Protein AF-A0A8S3VJL4-F1 (afdb_monomer_lite)

Radius of gyration: 35.21 Å; chains: 1; bounding box: 116×49×70 Å

Structure (mmCIF, N/CA/C/O backbone):
data_AF-A0A8S3VJL4-F1
#
_entry.id   AF-A0A8S3VJL4-F1
#
loop_
_atom_site.group_PDB
_atom_site.id
_atom_site.type_symbol
_atom_site.label_atom_id
_atom_site.label_alt_id
_atom_site.label_comp_id
_atom_site.label_asym_id
_atom_site.label_entity_id
_atom_site.label_seq_id
_atom_site.pdbx_PDB_ins_code
_atom_site.Cartn_x
_atom_site.Cartn_y
_atom_site.Cartn_z
_atom_site.occupancy
_atom_site.B_iso_or_equiv
_atom_site.auth_seq_id
_atom_site.auth_comp_id
_atom_site.auth_asym_id
_atom_site.auth_atom_id
_atom_site.pdbx_PDB_model_num
ATOM 1 N N . MET A 1 1 ? 31.188 -21.771 -29.654 1.00 69.88 1 MET A N 1
ATOM 2 C CA . MET A 1 1 ? 31.118 -21.238 -31.039 1.00 69.88 1 MET A CA 1
ATOM 3 C C . MET A 1 1 ? 29.881 -20.390 -31.346 1.00 69.88 1 MET A C 1
ATOM 5 O O . MET A 1 1 ? 29.953 -19.611 -32.282 1.00 69.88 1 MET A O 1
ATOM 9 N N . PHE A 1 2 ? 28.770 -20.498 -30.609 1.00 77.38 2 PHE A N 1
ATOM 10 C CA . PHE A 1 2 ? 27.543 -19.738 -30.901 1.00 77.38 2 PHE A CA 1
ATOM 11 C C . PHE A 1 2 ? 27.730 -18.208 -30.833 1.00 77.38 2 PHE A C 1
ATOM 13 O O . PHE A 1 2 ? 27.451 -17.521 -31.808 1.00 77.38 2 PHE A O 1
ATOM 20 N N . SER A 1 3 ? 28.314 -17.697 -29.740 1.00 79.81 3 SER A N 1
ATOM 21 C CA . SER A 1 3 ? 28.509 -16.250 -29.522 1.00 79.81 3 SER A CA 1
ATOM 22 C C . SER A 1 3 ? 29.291 -15.557 -30.654 1.00 79.81 3 SER A C 1
ATOM 24 O O . SER A 1 3 ? 28.870 -14.516 -31.147 1.00 79.81 3 SER A O 1
ATOM 26 N N . ALA A 1 4 ? 30.357 -16.193 -31.158 1.00 84.69 4 ALA A N 1
ATOM 27 C CA . ALA A 1 4 ? 31.165 -15.650 -32.254 1.00 84.69 4 ALA A CA 1
ATOM 28 C C . ALA A 1 4 ? 30.421 -15.610 -33.603 1.00 84.69 4 ALA A C 1
ATOM 30 O O . ALA A 1 4 ? 30.595 -14.676 -34.378 1.00 84.69 4 ALA A O 1
ATOM 31 N N . LYS A 1 5 ? 29.566 -16.601 -33.895 1.00 91.38 5 LYS A N 1
ATOM 32 C CA . LYS A 1 5 ? 28.745 -16.586 -35.119 1.00 91.38 5 LYS A CA 1
ATOM 33 C C . LYS A 1 5 ? 27.670 -15.500 -35.056 1.00 91.38 5 LYS A C 1
ATOM 35 O O . LYS A 1 5 ? 27.439 -14.815 -36.046 1.00 91.38 5 LYS A O 1
ATOM 40 N N . CYS A 1 6 ? 27.054 -15.310 -33.890 1.00 83.56 6 CYS A N 1
ATOM 41 C CA . CYS A 1 6 ? 26.071 -14.250 -33.687 1.00 83.56 6 CYS A CA 1
ATOM 42 C C . CYS A 1 6 ? 26.699 -12.856 -33.79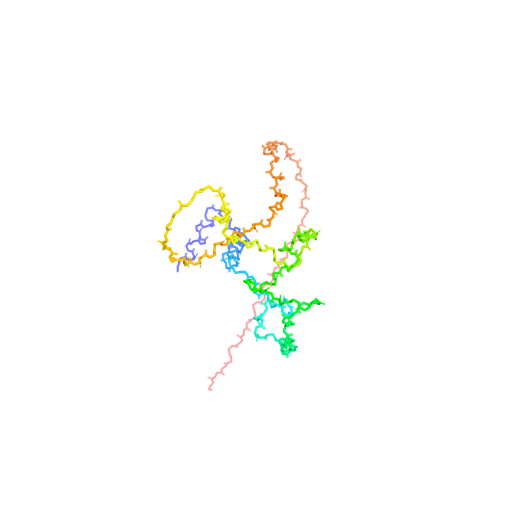5 1.00 83.56 6 CYS A C 1
ATOM 44 O O . CYS A 1 6 ? 26.115 -11.995 -34.445 1.00 83.56 6 CYS A O 1
ATOM 46 N N . SER A 1 7 ? 27.893 -12.631 -33.229 1.00 83.81 7 SER A N 1
ATOM 47 C CA . SER A 1 7 ? 28.564 -11.328 -33.333 1.00 83.81 7 SER A CA 1
ATOM 48 C C . SER A 1 7 ? 28.906 -10.960 -34.776 1.00 83.81 7 SER A C 1
ATOM 50 O O . SER A 1 7 ? 28.755 -9.802 -35.148 1.00 83.81 7 SER A O 1
ATOM 52 N N . ILE A 1 8 ? 29.314 -11.939 -35.594 1.00 92.81 8 ILE A N 1
ATOM 53 C CA . ILE A 1 8 ? 29.589 -11.729 -37.023 1.00 92.81 8 ILE A CA 1
ATOM 54 C C . ILE A 1 8 ? 28.305 -11.342 -37.766 1.00 92.81 8 ILE A C 1
ATOM 56 O O . ILE A 1 8 ? 28.294 -10.333 -38.459 1.00 92.81 8 ILE A O 1
ATOM 60 N N . MET A 1 9 ? 27.196 -12.060 -37.556 1.00 91.50 9 MET A N 1
ATOM 61 C CA . MET A 1 9 ? 25.928 -11.731 -38.226 1.00 91.50 9 MET A CA 1
ATOM 62 C C . MET A 1 9 ? 25.378 -10.354 -37.836 1.00 91.50 9 MET A C 1
ATOM 64 O O . MET A 1 9 ? 24.853 -9.630 -38.677 1.00 91.50 9 MET A O 1
ATOM 68 N N . LEU A 1 10 ? 25.526 -9.951 -36.573 1.00 91.88 10 LEU A N 1
ATOM 69 C CA . LEU A 1 10 ? 25.120 -8.614 -36.130 1.00 91.88 10 LEU A CA 1
ATOM 70 C C . LEU A 1 10 ? 25.934 -7.511 -36.823 1.00 91.88 10 LEU A C 1
ATOM 72 O O . LEU A 1 10 ? 25.376 -6.470 -37.172 1.00 91.88 10 LEU A O 1
ATOM 76 N N . GLN A 1 11 ? 27.229 -7.756 -37.049 1.00 91.31 11 GLN A N 1
ATOM 77 C CA . GLN A 1 11 ? 28.115 -6.843 -37.772 1.00 91.31 11 GLN A CA 1
ATOM 78 C C . GLN A 1 11 ? 27.778 -6.787 -39.267 1.00 91.31 11 GLN A C 1
ATOM 80 O O . GLN A 1 11 ? 27.625 -5.694 -39.804 1.00 91.31 11 GLN A O 1
ATOM 85 N N . GLU A 1 12 ? 27.606 -7.937 -39.926 1.00 95.81 12 GLU A N 1
ATOM 86 C CA . GLU A 1 12 ? 27.295 -8.021 -41.364 1.00 95.81 12 GLU A CA 1
ATOM 87 C C . GLU A 1 12 ? 25.977 -7.322 -41.723 1.00 95.81 12 GLU A C 1
ATOM 89 O O . GLU A 1 12 ? 25.862 -6.702 -42.780 1.00 95.81 12 GLU A O 1
ATOM 94 N N . HIS A 1 13 ? 24.997 -7.369 -40.821 1.00 93.56 13 HIS A N 1
ATOM 95 C CA . HIS A 1 13 ? 23.684 -6.765 -41.028 1.00 93.56 13 HIS A CA 1
ATOM 96 C C . HIS A 1 13 ? 23.533 -5.359 -40.420 1.00 93.56 13 HIS A C 1
ATOM 98 O O . HIS A 1 13 ? 22.431 -4.813 -40.444 1.00 93.56 13 HIS A O 1
ATOM 104 N N . ASN A 1 14 ? 24.607 -4.753 -39.889 1.00 92.50 14 ASN A N 1
ATOM 105 C CA . ASN A 1 14 ? 24.578 -3.439 -39.222 1.00 92.50 14 ASN A CA 1
ATOM 106 C C . ASN A 1 14 ? 23.498 -3.322 -38.126 1.00 92.50 14 ASN A C 1
ATOM 108 O O . ASN A 1 14 ? 22.915 -2.255 -37.905 1.00 92.50 14 ASN A O 1
ATOM 112 N N . ILE A 1 15 ? 23.228 -4.419 -37.416 1.00 92.56 15 ILE A N 1
ATOM 113 C CA . ILE A 1 15 ? 22.226 -4.441 -36.352 1.00 92.56 15 ILE A CA 1
ATOM 114 C C . ILE A 1 15 ? 22.857 -3.843 -35.097 1.00 92.56 15 ILE A C 1
ATOM 116 O O . ILE A 1 15 ? 23.697 -4.457 -34.437 1.00 92.56 15 ILE A O 1
ATOM 120 N N . LYS A 1 16 ? 22.437 -2.626 -34.750 1.00 89.31 16 LYS A N 1
ATOM 121 C CA . LYS A 1 16 ? 22.825 -1.976 -33.497 1.00 89.31 16 LYS A CA 1
ATOM 122 C C . LYS A 1 16 ? 22.019 -2.585 -32.354 1.00 89.31 16 LYS A C 1
ATOM 124 O O . LYS A 1 16 ? 20.804 -2.418 -32.294 1.00 89.31 16 LYS A O 1
ATOM 129 N N . ILE A 1 17 ? 22.699 -3.285 -31.450 1.00 87.81 17 ILE A N 1
ATOM 130 C CA . ILE A 1 17 ? 22.092 -3.745 -30.200 1.00 87.81 17 ILE A CA 1
ATOM 131 C C . ILE A 1 17 ? 22.120 -2.592 -29.206 1.00 87.81 17 ILE A C 1
ATOM 133 O O . ILE A 1 17 ? 23.189 -2.115 -28.825 1.00 87.81 17 ILE A O 1
ATOM 137 N N . ASP A 1 18 ? 20.938 -2.177 -28.770 1.00 88.56 18 ASP A N 1
ATOM 138 C CA . ASP A 1 18 ? 20.797 -1.288 -27.628 1.00 88.56 18 ASP A CA 1
ATOM 139 C C . ASP A 1 18 ? 20.815 -2.110 -26.334 1.00 88.56 18 ASP A C 1
ATOM 141 O O . ASP A 1 18 ? 19.796 -2.631 -25.872 1.00 88.56 18 ASP A O 1
ATOM 145 N N . TRP A 1 19 ? 22.006 -2.240 -25.754 1.00 85.81 19 TRP A N 1
ATOM 146 C CA . TRP A 1 19 ? 22.206 -2.952 -24.493 1.00 85.81 19 TRP A CA 1
ATOM 147 C C . TRP A 1 19 ? 21.422 -2.334 -23.333 1.00 85.81 19 TRP A C 1
ATOM 149 O O . TRP A 1 19 ? 21.028 -3.057 -22.423 1.00 85.81 19 TRP A O 1
ATOM 159 N N . SER A 1 20 ? 21.128 -1.029 -23.382 1.00 85.81 20 SER A N 1
ATOM 160 C CA . SER A 1 20 ? 20.386 -0.354 -22.313 1.00 85.81 20 SER A CA 1
ATOM 161 C C . SER A 1 20 ? 18.940 -0.846 -22.224 1.00 85.81 20 SER A C 1
ATOM 163 O O . SER A 1 20 ? 18.408 -1.034 -21.128 1.00 85.81 20 SER A O 1
ATOM 165 N N . ARG A 1 21 ? 18.326 -1.140 -23.377 1.00 85.19 21 ARG A N 1
ATOM 166 C CA . ARG A 1 21 ? 16.984 -1.718 -23.450 1.00 85.19 21 ARG A CA 1
ATOM 167 C C . ARG A 1 21 ? 16.960 -3.155 -22.934 1.00 85.19 21 ARG A C 1
ATOM 169 O O . ARG A 1 21 ? 16.077 -3.495 -22.152 1.00 85.19 21 ARG A O 1
ATOM 176 N N . GLY A 1 22 ? 17.947 -3.967 -23.317 1.00 85.88 22 GLY A N 1
ATOM 177 C CA . GLY A 1 22 ? 18.082 -5.341 -22.823 1.00 85.88 22 GLY A CA 1
ATOM 178 C C . GLY A 1 22 ? 18.267 -5.405 -21.303 1.00 85.88 22 GLY A C 1
ATOM 179 O O . GLY A 1 22 ? 17.596 -6.188 -20.632 1.00 85.88 22 GLY A O 1
ATOM 180 N N . ASP A 1 23 ? 19.103 -4.528 -20.743 1.00 85.62 23 ASP A N 1
ATOM 181 C CA . ASP A 1 23 ? 19.310 -4.426 -19.295 1.00 85.62 23 ASP A CA 1
ATOM 182 C C . ASP A 1 23 ? 18.046 -3.967 -18.556 1.00 85.62 23 ASP A C 1
ATOM 184 O O . ASP A 1 23 ? 17.743 -4.472 -17.470 1.00 85.62 23 ASP A O 1
ATOM 188 N N . LEU A 1 24 ? 17.277 -3.035 -19.132 1.00 83.69 24 LEU A N 1
ATOM 189 C CA . LEU A 1 24 ? 16.008 -2.592 -18.555 1.00 83.69 24 LEU A CA 1
ATOM 190 C C . LEU A 1 24 ? 14.970 -3.719 -18.547 1.00 83.69 24 LEU A C 1
ATOM 192 O O . LEU A 1 24 ? 14.337 -3.935 -17.515 1.00 83.69 24 LEU A O 1
ATOM 196 N N . GLU A 1 25 ? 14.814 -4.443 -19.655 1.00 81.31 25 GLU A N 1
ATOM 197 C CA . GLU A 1 25 ? 13.893 -5.580 -19.763 1.00 81.31 25 GLU A CA 1
ATOM 198 C C . GLU A 1 25 ? 14.297 -6.712 -18.807 1.00 81.31 25 GLU A C 1
ATOM 200 O O . GLU A 1 25 ? 13.445 -7.268 -18.116 1.00 81.31 25 GLU A O 1
ATOM 205 N N . LEU A 1 26 ? 15.596 -7.003 -18.671 1.00 83.44 26 LEU A N 1
ATOM 206 C CA . LEU A 1 26 ? 16.101 -7.987 -17.712 1.00 83.44 26 LEU A CA 1
ATOM 207 C C . LEU A 1 26 ? 15.852 -7.546 -16.266 1.00 83.44 26 LEU A C 1
ATOM 209 O O . LEU A 1 26 ? 15.374 -8.332 -15.449 1.00 83.44 26 LEU A O 1
ATOM 213 N N . ARG A 1 27 ? 16.129 -6.279 -15.940 1.00 80.50 27 ARG A N 1
ATOM 214 C CA . ARG A 1 27 ? 15.838 -5.710 -14.620 1.00 80.50 27 ARG A CA 1
ATOM 215 C C . ARG A 1 27 ? 14.347 -5.767 -14.322 1.00 80.50 27 ARG A C 1
ATOM 217 O O . ARG A 1 27 ? 13.971 -6.143 -13.218 1.00 80.50 27 ARG A O 1
ATOM 224 N N . GLN A 1 28 ? 13.502 -5.409 -15.282 1.00 79.88 28 GLN A N 1
ATOM 225 C CA . GLN A 1 28 ? 12.058 -5.532 -15.148 1.00 79.88 28 GLN A CA 1
ATOM 226 C C . GLN A 1 28 ? 11.661 -6.991 -14.971 1.00 79.88 28 GLN A C 1
ATOM 228 O O . GLN A 1 28 ? 10.880 -7.260 -14.087 1.00 79.88 28 GLN A O 1
ATOM 233 N N . MET A 1 29 ? 12.223 -7.954 -15.691 1.00 77.94 29 MET A N 1
ATOM 234 C CA . MET A 1 29 ? 11.880 -9.368 -15.516 1.00 77.94 29 MET A CA 1
ATOM 235 C C . MET A 1 29 ? 12.300 -9.918 -14.143 1.00 77.94 29 MET A C 1
ATOM 237 O O . MET A 1 29 ? 11.552 -10.661 -13.516 1.00 77.94 29 MET A O 1
ATOM 241 N N . VAL A 1 30 ? 13.478 -9.528 -13.649 1.00 80.00 30 VAL A N 1
ATOM 242 C CA . VAL A 1 30 ? 13.987 -9.938 -12.329 1.00 80.00 30 VAL A CA 1
ATOM 243 C C . VAL A 1 30 ? 13.236 -9.230 -11.193 1.00 80.00 30 VAL A C 1
ATOM 245 O O . VAL A 1 30 ? 13.033 -9.803 -10.120 1.00 80.00 30 VAL A O 1
ATOM 248 N N . CYS A 1 31 ? 12.816 -7.979 -11.401 1.00 78.06 31 CYS A N 1
ATOM 249 C CA . CYS A 1 31 ? 12.180 -7.156 -10.372 1.00 78.06 31 CYS A CA 1
ATOM 250 C C . CYS A 1 31 ? 10.646 -7.063 -10.481 1.00 78.06 31 CYS A C 1
ATOM 252 O O . CYS A 1 31 ? 10.008 -6.682 -9.502 1.00 78.06 31 CYS A O 1
ATOM 254 N N . ALA A 1 32 ? 10.024 -7.405 -11.608 1.00 69.62 32 ALA A N 1
ATOM 255 C CA . ALA A 1 32 ? 8.574 -7.388 -11.787 1.00 69.62 32 ALA A CA 1
ATOM 256 C C . ALA A 1 32 ? 7.976 -8.550 -10.999 1.00 69.62 32 ALA A C 1
ATOM 258 O O . ALA A 1 32 ? 8.285 -9.714 -11.228 1.00 69.62 32 ALA A O 1
ATOM 259 N N . GLY A 1 33 ? 7.151 -8.215 -10.013 1.00 63.12 33 GLY A N 1
ATOM 260 C CA . GLY A 1 33 ? 6.594 -9.172 -9.055 1.00 63.12 33 GLY A CA 1
ATOM 261 C C . GLY A 1 33 ? 7.414 -9.309 -7.772 1.00 63.12 33 GLY A C 1
ATOM 262 O O . GLY A 1 33 ? 6.873 -9.725 -6.750 1.00 63.12 33 GLY A O 1
ATOM 263 N N . SER A 1 34 ? 8.672 -8.862 -7.764 1.00 65.00 34 SER A N 1
ATOM 264 C CA . SER A 1 34 ? 9.406 -8.666 -6.518 1.00 65.00 34 SER A CA 1
ATOM 265 C C . SER A 1 34 ? 8.956 -7.341 -5.909 1.00 65.00 34 SER A C 1
ATOM 267 O O . SER A 1 34 ? 9.556 -6.297 -6.162 1.00 65.00 34 SER A O 1
ATOM 269 N N . THR A 1 35 ? 7.901 -7.355 -5.088 1.00 64.56 35 THR A N 1
ATOM 270 C CA . THR A 1 35 ? 7.696 -6.249 -4.146 1.00 64.56 35 THR A CA 1
ATOM 271 C C . THR A 1 35 ? 8.991 -6.129 -3.365 1.00 64.56 35 THR A C 1
ATOM 273 O O . THR A 1 35 ? 9.406 -7.091 -2.710 1.00 64.56 35 THR A O 1
ATOM 276 N N . VAL A 1 36 ? 9.682 -4.998 -3.500 1.00 66.12 36 VAL A N 1
ATOM 277 C CA . VAL A 1 36 ? 10.917 -4.765 -2.763 1.00 66.12 36 VAL A CA 1
ATOM 278 C C . VAL A 1 36 ? 10.545 -4.910 -1.294 1.00 66.12 36 VAL A C 1
ATOM 280 O O . VAL A 1 36 ? 9.825 -4.072 -0.755 1.00 66.12 36 VAL A O 1
ATOM 283 N N . ASN A 1 37 ? 10.948 -6.023 -0.678 1.00 70.25 37 ASN A N 1
ATOM 284 C CA . ASN A 1 37 ? 10.632 -6.318 0.712 1.00 70.25 37 ASN A CA 1
ATOM 285 C C . ASN A 1 37 ? 11.461 -5.370 1.571 1.00 70.25 37 ASN A C 1
ATOM 287 O O . ASN A 1 37 ? 12.549 -5.704 2.037 1.00 70.25 37 ASN A O 1
ATOM 291 N N . MET A 1 38 ? 10.962 -4.148 1.711 1.00 86.75 38 MET A N 1
ATOM 292 C CA . MET A 1 38 ? 11.534 -3.141 2.576 1.00 86.75 38 MET A CA 1
ATOM 293 C C . MET A 1 38 ? 11.303 -3.580 4.014 1.00 86.75 38 MET A C 1
ATOM 295 O O . MET A 1 38 ? 10.215 -4.005 4.400 1.00 86.75 38 MET A O 1
ATOM 299 N N . CYS A 1 39 ? 12.346 -3.488 4.826 1.00 88.19 39 CYS A N 1
ATOM 300 C CA . CYS A 1 39 ? 12.231 -3.739 6.246 1.00 88.19 39 CYS A CA 1
ATOM 301 C C . CYS A 1 39 ? 11.243 -2.743 6.872 1.00 88.19 39 CYS A C 1
ATOM 303 O O . CYS A 1 39 ? 11.481 -1.538 6.847 1.00 88.19 39 CYS A O 1
ATOM 305 N N . ASN A 1 40 ? 10.187 -3.239 7.520 1.00 86.44 40 ASN A N 1
ATOM 306 C CA . ASN A 1 40 ? 9.141 -2.403 8.130 1.00 86.44 40 ASN A CA 1
ATOM 307 C C . ASN A 1 40 ? 9.660 -1.495 9.261 1.00 86.44 40 ASN A C 1
ATOM 309 O O . ASN A 1 40 ? 8.981 -0.557 9.665 1.00 86.44 40 ASN A O 1
ATOM 313 N N . PHE A 1 41 ? 10.853 -1.777 9.794 1.00 87.75 41 PHE A N 1
ATOM 314 C CA . PHE A 1 41 ? 11.433 -1.041 10.919 1.00 87.75 41 PHE A CA 1
ATOM 315 C C . PHE A 1 41 ? 12.422 0.053 10.501 1.00 87.75 41 PHE A C 1
ATOM 317 O O . PHE A 1 41 ? 12.612 1.023 11.234 1.00 87.75 41 PHE A O 1
ATOM 324 N N . CYS A 1 42 ? 13.119 -0.110 9.374 1.00 91.44 42 CYS A N 1
ATOM 325 C CA . CYS A 1 42 ? 14.172 0.821 8.951 1.00 91.44 42 CYS A CA 1
ATOM 326 C C . CYS A 1 42 ? 14.143 1.182 7.465 1.00 91.44 42 CYS A C 1
ATOM 328 O O . CYS A 1 42 ? 15.032 1.900 7.016 1.00 91.44 42 CYS A O 1
ATOM 330 N N . SER A 1 43 ? 13.169 0.666 6.714 1.00 87.06 43 SER A N 1
ATOM 331 C CA . SER A 1 43 ? 12.985 0.884 5.275 1.00 87.06 43 SER A CA 1
ATOM 332 C C . SER A 1 43 ? 14.163 0.437 4.400 1.00 87.06 43 SER A C 1
ATOM 334 O O . SER A 1 43 ? 14.231 0.779 3.225 1.00 87.06 43 SER A O 1
ATOM 336 N N . SER A 1 44 ? 15.097 -0.347 4.947 1.00 89.19 44 SER A N 1
ATOM 337 C CA . SER A 1 44 ? 16.209 -0.918 4.185 1.00 89.19 44 SER A CA 1
ATOM 338 C C . SER A 1 44 ? 15.737 -2.090 3.329 1.00 89.19 44 SER A C 1
ATOM 340 O O . SER A 1 44 ? 14.931 -2.903 3.774 1.00 89.19 44 SER A O 1
ATOM 342 N N . THR A 1 45 ? 16.291 -2.206 2.127 1.00 89.31 45 THR A N 1
ATOM 343 C CA . THR A 1 45 ? 16.059 -3.312 1.186 1.00 89.31 45 THR A CA 1
ATOM 344 C C . THR A 1 45 ? 17.093 -4.436 1.323 1.00 89.31 45 THR A C 1
ATOM 346 O O . THR A 1 45 ? 16.976 -5.467 0.671 1.00 89.31 45 THR A O 1
ATOM 349 N N . LEU A 1 46 ? 18.110 -4.249 2.177 1.00 89.38 46 LEU A N 1
ATOM 350 C CA . LEU A 1 46 ? 19.248 -5.165 2.328 1.00 89.38 46 LEU A CA 1
ATOM 351 C C . LEU A 1 46 ? 18.961 -6.357 3.252 1.00 89.38 46 LEU A C 1
ATOM 353 O O . LEU A 1 46 ? 19.766 -7.279 3.335 1.00 89.38 46 LEU A O 1
ATOM 357 N N . HIS A 1 47 ? 17.852 -6.333 3.993 1.00 86.69 47 HIS A N 1
ATOM 358 C CA . HIS A 1 47 ? 17.482 -7.401 4.918 1.00 86.69 47 HIS A CA 1
ATOM 359 C C . HIS A 1 47 ? 15.967 -7.505 5.088 1.00 86.69 47 HIS A C 1
ATOM 361 O O . HIS A 1 47 ? 15.238 -6.524 4.962 1.00 86.69 47 HIS A O 1
ATOM 367 N N . LYS A 1 48 ? 15.499 -8.701 5.459 1.00 86.00 48 LYS A N 1
ATOM 368 C CA . LYS A 1 48 ? 14.108 -8.930 5.873 1.00 86.00 48 LYS A CA 1
ATOM 369 C C . LYS A 1 48 ? 13.863 -8.348 7.267 1.00 86.00 48 LYS A C 1
ATOM 371 O O . LYS A 1 48 ? 14.766 -8.354 8.102 1.00 86.00 48 LYS A O 1
ATOM 376 N N . SER A 1 49 ? 12.627 -7.939 7.564 1.00 87.06 49 SER A N 1
ATOM 377 C CA . SER A 1 49 ? 12.234 -7.380 8.872 1.00 87.06 49 SER A CA 1
ATOM 378 C C . SER A 1 49 ? 12.648 -8.248 10.075 1.00 87.06 49 SER A C 1
ATOM 380 O O . SER A 1 49 ? 12.997 -7.703 11.120 1.00 87.06 49 SER A O 1
ATOM 382 N N . SER A 1 50 ? 12.693 -9.579 9.923 1.00 82.12 50 SER A N 1
ATOM 383 C CA . SER A 1 50 ? 13.132 -10.529 10.961 1.00 82.12 50 SER A CA 1
ATOM 384 C C . SER A 1 50 ? 14.622 -10.448 11.316 1.00 82.12 50 SER A C 1
ATOM 386 O O . SER A 1 50 ? 15.013 -10.837 12.411 1.00 82.12 50 SER A O 1
ATOM 388 N N . MET A 1 51 ? 15.457 -9.933 10.412 1.00 88.31 51 MET A N 1
ATOM 389 C CA . MET A 1 51 ? 16.902 -9.765 10.604 1.00 88.31 51 MET A CA 1
ATOM 390 C C . MET A 1 51 ? 17.273 -8.326 10.980 1.00 88.31 51 MET A C 1
ATOM 392 O O . MET A 1 51 ? 18.450 -7.992 11.102 1.00 88.31 51 MET A O 1
ATOM 396 N N . CYS A 1 52 ? 16.286 -7.444 11.158 1.00 89.56 52 CYS A N 1
ATOM 397 C CA . CYS A 1 52 ? 16.557 -6.054 11.478 1.00 89.56 52 CYS A CA 1
ATOM 398 C C . CYS A 1 52 ? 17.074 -5.923 12.912 1.00 89.56 52 CYS A C 1
ATOM 400 O O . CYS A 1 52 ? 16.367 -6.265 13.862 1.00 89.56 52 CYS A O 1
ATOM 402 N N . GLY A 1 53 ? 18.260 -5.335 13.092 1.00 90.94 53 GLY A N 1
ATOM 403 C CA . GLY A 1 53 ? 18.798 -5.020 14.421 1.00 90.94 53 GLY A CA 1
ATOM 404 C C . GLY A 1 53 ? 17.881 -4.103 15.244 1.00 90.94 53 GLY A C 1
ATOM 405 O O . GLY A 1 53 ? 17.827 -4.227 16.464 1.00 90.94 53 GLY A O 1
ATOM 406 N N . LYS A 1 54 ? 17.079 -3.251 14.580 1.00 84.94 54 LYS A N 1
ATOM 407 C CA . LYS A 1 54 ? 16.068 -2.403 15.237 1.00 84.94 54 LYS A CA 1
ATOM 408 C C . LYS A 1 54 ? 14.831 -3.178 15.713 1.00 84.94 54 LYS A C 1
ATOM 410 O O . LYS A 1 54 ? 14.102 -2.667 16.558 1.00 84.94 54 LYS A O 1
ATOM 415 N N . SER A 1 55 ? 14.597 -4.404 15.230 1.00 78.50 55 SER A N 1
ATOM 416 C CA . SER A 1 5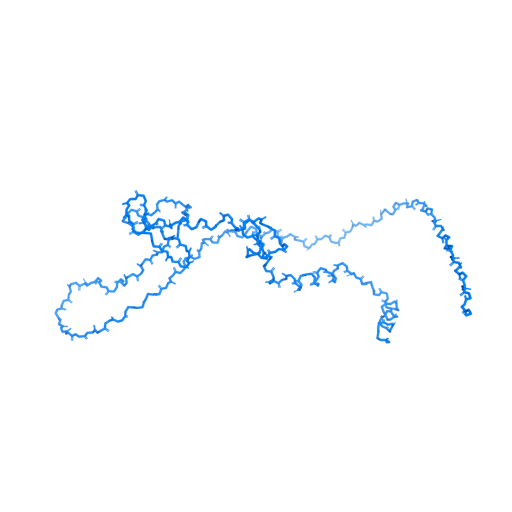5 ? 13.436 -5.209 15.653 1.00 78.50 55 SER A CA 1
ATOM 417 C C . SER A 1 55 ? 13.508 -5.612 17.131 1.00 78.50 55 SER A C 1
ATOM 419 O O . SER A 1 55 ? 12.472 -5.752 17.777 1.00 78.50 55 SER A O 1
ATOM 421 N N . ARG A 1 56 ? 14.719 -5.706 17.709 1.00 68.75 56 ARG A N 1
ATOM 422 C CA . ARG A 1 56 ? 14.929 -6.107 19.112 1.00 68.75 56 ARG A CA 1
ATOM 423 C C . ARG A 1 56 ? 14.360 -5.111 20.134 1.00 68.75 56 ARG A C 1
ATOM 425 O O . ARG A 1 56 ? 14.154 -5.490 21.278 1.00 68.75 56 ARG A O 1
ATOM 432 N N . GLY A 1 57 ? 14.056 -3.873 19.727 1.00 62.41 57 GLY A N 1
ATOM 433 C CA . GLY A 1 57 ? 13.365 -2.880 20.564 1.00 62.41 57 GLY A CA 1
ATOM 434 C C . GLY A 1 57 ? 11.839 -2.849 20.397 1.00 62.41 57 GLY A C 1
ATOM 435 O O . GLY A 1 57 ? 11.150 -2.213 21.189 1.00 62.41 57 GLY A O 1
ATOM 436 N N . TYR A 1 58 ? 11.296 -3.538 19.388 1.00 56.03 58 TYR A N 1
ATOM 437 C CA . TYR A 1 58 ? 9.858 -3.578 19.081 1.00 56.03 58 TYR A CA 1
ATOM 438 C C . TYR A 1 58 ? 9.142 -4.802 19.678 1.00 56.03 58 TYR A C 1
ATOM 440 O O . TYR A 1 58 ? 7.976 -5.040 19.386 1.00 56.03 58 TYR A O 1
ATOM 448 N N . GLN A 1 59 ? 9.812 -5.552 20.559 1.00 54.38 59 GLN A N 1
ATOM 449 C CA . GLN A 1 59 ? 9.201 -6.588 21.406 1.00 54.38 59 GLN A CA 1
ATOM 450 C C . GLN A 1 59 ? 8.508 -6.008 22.651 1.00 54.38 59 GLN A C 1
ATOM 452 O O . GLN A 1 59 ? 8.087 -6.752 23.529 1.00 54.38 59 GLN A O 1
ATOM 457 N N . ASN A 1 60 ? 8.292 -4.690 22.708 1.00 52.97 60 ASN A N 1
ATOM 458 C CA . ASN A 1 60 ? 7.148 -4.177 23.448 1.00 52.97 60 ASN A CA 1
ATOM 459 C C . ASN A 1 60 ? 5.896 -4.530 22.642 1.00 52.97 60 ASN A C 1
ATOM 461 O O . ASN A 1 60 ? 5.297 -3.678 21.984 1.00 52.97 60 ASN A O 1
ATOM 465 N N . SER A 1 61 ? 5.469 -5.788 22.743 1.00 56.12 61 SER A N 1
ATOM 466 C CA . SER A 1 61 ? 4.052 -6.111 22.769 1.00 56.12 61 SER A CA 1
ATOM 467 C C . SER A 1 61 ? 3.452 -5.324 23.932 1.00 56.12 61 SER A C 1
ATOM 469 O O . SER A 1 61 ? 3.196 -5.859 25.008 1.00 56.12 61 SER A O 1
ATOM 471 N N . LYS A 1 62 ? 3.272 -4.009 23.731 1.00 58.41 62 LYS A N 1
ATOM 472 C CA . LYS A 1 62 ? 2.226 -3.259 24.400 1.00 58.41 62 LYS A CA 1
ATOM 473 C C . LYS A 1 62 ? 1.019 -4.134 24.178 1.00 58.41 62 LYS A C 1
ATOM 475 O O . LYS A 1 62 ? 0.606 -4.293 23.029 1.00 58.41 62 LYS A O 1
ATOM 480 N N . ILE A 1 63 ? 0.581 -4.778 25.255 1.00 62.62 63 ILE A N 1
ATOM 481 C CA . ILE A 1 63 ? -0.703 -5.450 25.354 1.00 62.62 63 ILE A CA 1
ATOM 482 C C . ILE A 1 63 ? -1.640 -4.551 24.568 1.00 62.62 63 ILE A C 1
ATOM 484 O O . ILE A 1 63 ? -1.807 -3.383 24.941 1.00 62.62 63 ILE A O 1
ATOM 488 N N . GLN A 1 64 ? -2.066 -5.008 23.385 1.00 69.50 64 GLN A N 1
ATOM 489 C CA . GLN A 1 64 ? -2.949 -4.176 22.592 1.00 69.50 64 GLN A CA 1
ATOM 490 C C . GLN A 1 64 ? -4.140 -3.932 23.504 1.00 69.50 64 GLN A C 1
ATOM 492 O O . GLN A 1 64 ? -4.638 -4.902 24.082 1.00 69.50 64 GLN A O 1
ATOM 497 N N . PRO A 1 65 ? -4.498 -2.665 23.755 1.00 78.38 65 PRO A N 1
ATOM 498 C CA . PRO A 1 65 ? -5.583 -2.379 24.666 1.00 78.38 65 PRO A CA 1
ATOM 499 C C . PRO A 1 65 ? -6.787 -3.157 24.147 1.00 78.38 65 PRO A C 1
ATOM 501 O O . PRO A 1 65 ? -7.186 -2.993 22.999 1.00 78.38 65 PRO A O 1
ATOM 504 N N . THR A 1 66 ? -7.291 -4.084 24.955 1.00 89.31 66 THR A N 1
ATOM 505 C CA . THR A 1 66 ? -8.447 -4.908 24.587 1.00 89.31 66 THR A CA 1
ATOM 506 C C . THR A 1 66 ? -9.689 -4.044 24.433 1.00 89.31 66 THR A C 1
ATOM 508 O O . THR A 1 66 ? -10.623 -4.432 23.742 1.00 89.31 66 THR A O 1
ATOM 511 N N . GLN A 1 67 ? -9.666 -2.851 25.032 1.00 93.25 67 GLN A N 1
ATOM 512 C CA . GLN A 1 67 ? -10.757 -1.899 25.052 1.00 93.25 67 GLN A CA 1
ATOM 513 C C . GLN A 1 67 ? -10.326 -0.530 24.527 1.00 93.25 67 GLN A C 1
ATOM 515 O O . GLN A 1 67 ? -9.191 -0.085 24.714 1.00 93.25 67 GLN A O 1
ATOM 520 N N . ASP A 1 68 ? -11.252 0.161 23.871 1.00 90.06 68 ASP A N 1
ATOM 521 C CA . ASP A 1 68 ? -11.077 1.542 23.455 1.00 90.06 68 ASP A CA 1
ATOM 522 C C . ASP A 1 68 ? -11.147 2.510 24.653 1.00 90.06 68 ASP A C 1
ATOM 524 O O . ASP A 1 68 ? -11.383 2.138 25.802 1.00 90.06 68 ASP A O 1
ATOM 528 N N . LYS A 1 69 ? -10.970 3.807 24.385 1.00 88.50 69 LYS A N 1
ATOM 529 C CA . LYS A 1 69 ? -11.042 4.864 25.410 1.00 88.50 69 LYS A CA 1
ATOM 530 C C . LYS A 1 69 ? -12.409 5.001 26.108 1.00 88.50 69 LYS A C 1
ATOM 532 O O . LYS A 1 69 ? -12.522 5.796 27.033 1.00 88.50 69 LYS A O 1
ATOM 537 N N . TYR A 1 70 ? -13.435 4.294 25.638 1.00 90.31 70 TYR A N 1
ATOM 538 C CA . TYR A 1 70 ? -14.778 4.249 26.215 1.00 90.31 70 TYR A CA 1
ATOM 539 C C . TYR A 1 70 ? -15.084 2.893 26.871 1.00 90.31 70 TYR A C 1
ATOM 541 O O . TYR A 1 70 ? -16.222 2.668 27.272 1.00 90.31 70 TYR A O 1
ATOM 549 N N . GLY A 1 71 ? -14.095 1.996 26.981 1.00 92.19 71 GLY A N 1
ATOM 550 C CA . GLY A 1 71 ? -14.263 0.672 27.580 1.00 92.19 71 GLY A CA 1
ATOM 551 C C . GLY A 1 71 ? -14.958 -0.349 26.675 1.00 92.19 71 GLY A C 1
ATOM 552 O O . GLY A 1 71 ? -15.367 -1.396 27.162 1.00 92.19 71 GLY A O 1
ATOM 553 N N . ARG A 1 72 ? -15.126 -0.065 25.376 1.00 90.50 72 ARG A N 1
ATOM 554 C CA . ARG A 1 72 ? -15.709 -1.017 24.414 1.00 90.50 72 ARG A CA 1
ATOM 555 C C . ARG A 1 72 ? -14.616 -1.899 23.838 1.00 90.50 72 ARG A C 1
ATOM 557 O O . ARG A 1 72 ? -13.542 -1.385 23.530 1.00 90.50 72 ARG A O 1
ATOM 564 N N . ASP A 1 73 ? -14.902 -3.174 23.616 1.00 92.56 73 ASP A N 1
ATOM 565 C CA . ASP A 1 73 ? -13.914 -4.096 23.060 1.00 92.56 73 ASP A CA 1
ATOM 566 C C . ASP A 1 73 ? -13.455 -3.664 21.659 1.00 92.56 73 ASP A C 1
ATOM 568 O O . ASP A 1 73 ? -14.236 -3.181 20.829 1.00 92.56 73 ASP A O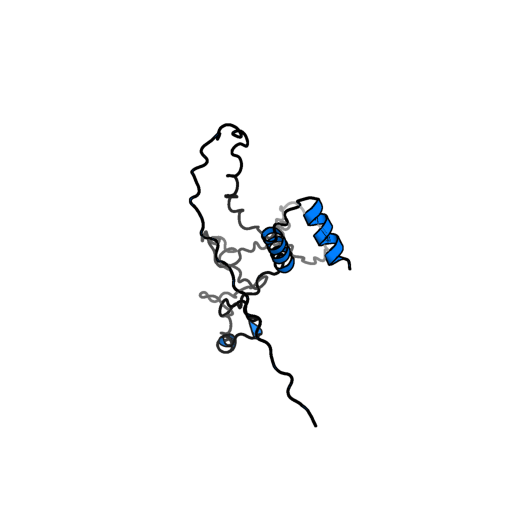 1
ATOM 572 N N . ILE A 1 74 ? -12.155 -3.801 21.405 1.00 92.38 74 ILE A N 1
ATOM 573 C CA . ILE A 1 74 ? -11.560 -3.544 20.097 1.00 92.38 74 ILE A CA 1
ATOM 574 C C . ILE A 1 74 ? -11.683 -4.812 19.259 1.00 92.38 74 ILE A C 1
ATOM 576 O O . ILE A 1 74 ? -11.048 -5.825 19.546 1.00 92.38 74 ILE A O 1
ATOM 580 N N . VAL A 1 75 ? -12.465 -4.734 18.186 1.00 91.88 75 VAL A N 1
ATOM 581 C CA . VAL A 1 75 ? -12.606 -5.824 17.217 1.00 91.88 75 VAL A CA 1
ATOM 582 C C . VAL A 1 75 ? -11.582 -5.645 16.098 1.00 91.88 75 VAL A C 1
ATOM 584 O O . VAL A 1 75 ? -11.403 -4.543 15.574 1.00 91.88 75 VAL A O 1
ATOM 587 N N . VAL A 1 76 ? -10.898 -6.728 15.729 1.00 91.94 76 VAL A N 1
ATOM 588 C CA . VAL A 1 76 ? -9.911 -6.764 14.641 1.00 91.94 76 VAL A CA 1
ATOM 589 C C . VAL A 1 76 ? -10.408 -7.714 13.554 1.00 91.94 76 VAL A C 1
ATOM 591 O O . VAL A 1 76 ? -10.774 -8.844 13.858 1.00 91.94 76 VAL A O 1
ATOM 594 N N . HIS A 1 77 ? -10.385 -7.266 12.298 1.00 85.56 77 HIS A N 1
ATOM 595 C CA . HIS A 1 77 ? -10.705 -8.061 11.110 1.00 85.56 77 HIS A CA 1
ATOM 596 C C . HIS A 1 77 ? -9.567 -7.923 10.097 1.00 85.56 77 HIS A C 1
ATOM 598 O O . HIS A 1 77 ? -9.109 -6.810 9.840 1.00 85.56 77 HIS A O 1
ATOM 604 N N . ASP A 1 78 ? -9.057 -9.040 9.575 1.00 86.50 78 ASP A N 1
ATOM 605 C CA . ASP A 1 78 ? -7.895 -9.089 8.668 1.00 86.50 78 ASP A CA 1
ATOM 606 C C . ASP A 1 78 ? -6.669 -8.297 9.160 1.00 86.50 78 ASP A C 1
ATOM 608 O O . ASP A 1 78 ? -5.961 -7.636 8.402 1.00 86.50 78 ASP A O 1
ATOM 612 N N . GLY A 1 79 ? -6.425 -8.319 10.473 1.00 86.69 79 GLY A N 1
ATOM 613 C CA . GLY A 1 79 ? -5.313 -7.589 11.089 1.00 86.69 79 GLY A CA 1
ATOM 614 C C . GLY A 1 79 ? -5.508 -6.069 11.185 1.00 86.69 79 GLY A C 1
ATOM 615 O O . GLY A 1 79 ? -4.608 -5.378 11.665 1.00 86.69 79 GLY A O 1
ATOM 616 N N . MET A 1 80 ? -6.670 -5.535 10.794 1.00 88.50 80 MET A N 1
ATOM 617 C CA . MET A 1 80 ? -7.043 -4.128 10.965 1.00 88.50 80 MET A CA 1
ATOM 618 C C . MET A 1 80 ? -8.113 -3.956 12.047 1.00 88.50 80 MET A C 1
ATOM 620 O O . MET A 1 80 ? -9.063 -4.728 12.136 1.00 88.50 80 MET A O 1
ATOM 624 N N . GLN A 1 81 ? -7.991 -2.914 12.872 1.00 92.56 81 GLN A N 1
ATOM 625 C CA . GLN A 1 81 ? -9.014 -2.578 13.869 1.00 92.56 81 GLN A CA 1
ATOM 626 C C . GLN A 1 81 ? -10.264 -2.000 13.190 1.00 92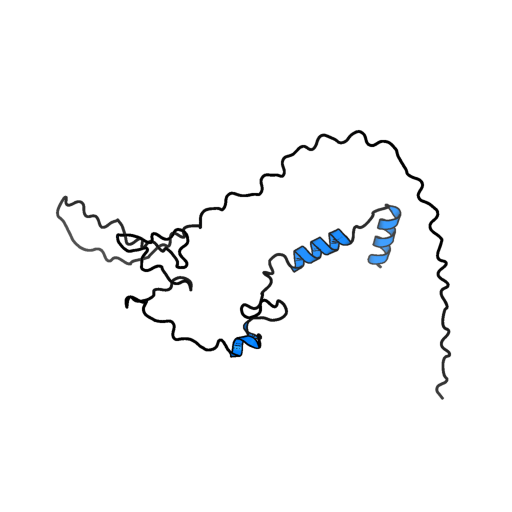.56 81 GLN A C 1
ATOM 628 O O . GLN A 1 81 ? -10.153 -1.112 12.339 1.00 92.56 81 GLN A O 1
ATOM 633 N N . ILE A 1 82 ? -11.443 -2.476 13.592 1.00 93.88 82 ILE A N 1
ATOM 634 C CA . ILE A 1 82 ? -12.743 -1.999 13.108 1.00 93.88 82 ILE A CA 1
ATOM 635 C C . ILE A 1 82 ? -13.121 -0.697 13.828 1.00 93.88 82 ILE A C 1
ATOM 637 O O . ILE A 1 82 ? -12.886 -0.518 15.024 1.00 93.88 82 ILE A O 1
ATOM 641 N N . CYS A 1 83 ? -13.733 0.241 13.105 1.00 95.06 83 CYS A N 1
ATOM 642 C CA . CYS A 1 83 ? -14.237 1.471 13.697 1.00 95.06 83 CYS A CA 1
ATOM 643 C C . CYS A 1 83 ? -15.517 1.207 14.503 1.00 95.06 83 CYS A C 1
ATOM 645 O O . CYS A 1 83 ? -16.611 1.162 13.945 1.00 95.06 83 CYS A O 1
ATOM 647 N N . ASN A 1 84 ? -15.409 1.155 15.832 1.00 93.06 84 ASN A N 1
ATOM 648 C CA . ASN A 1 84 ? -16.565 0.993 16.729 1.00 93.06 84 ASN A CA 1
ATOM 649 C C . ASN A 1 84 ? -17.639 2.087 16.592 1.00 93.06 84 ASN A C 1
ATOM 651 O O . ASN A 1 84 ? -18.765 1.895 17.037 1.00 93.06 84 ASN A O 1
ATOM 655 N N . ASN A 1 85 ? -17.317 3.244 16.003 1.00 94.06 85 ASN A N 1
ATOM 656 C CA . ASN A 1 85 ? -18.298 4.304 15.760 1.00 94.06 85 ASN A CA 1
ATOM 657 C C . ASN A 1 85 ? -19.058 4.121 14.438 1.00 94.06 85 ASN A C 1
ATOM 659 O O . ASN A 1 85 ? -20.112 4.723 14.274 1.00 94.06 85 ASN A O 1
ATOM 663 N N . PHE A 1 86 ? -18.539 3.319 13.503 1.00 94.38 86 PHE A N 1
ATOM 664 C CA . PHE A 1 86 ? -19.157 3.124 12.192 1.00 94.38 86 PHE A CA 1
ATOM 665 C C . PHE A 1 86 ? -20.505 2.402 12.292 1.00 94.38 86 PHE A C 1
ATOM 667 O O . PHE A 1 86 ? -21.469 2.853 11.690 1.00 94.38 86 PHE A O 1
ATOM 674 N N . ASN A 1 87 ? -20.600 1.380 13.147 1.00 80.56 87 ASN A N 1
ATOM 675 C CA . ASN A 1 87 ? -21.831 0.607 13.362 1.00 80.56 87 ASN A CA 1
ATOM 676 C C . ASN A 1 87 ? -22.790 1.232 14.395 1.00 80.56 87 ASN A C 1
ATOM 678 O O . ASN A 1 87 ? -23.749 0.593 14.818 1.00 80.56 87 ASN A O 1
ATOM 682 N N . GLN A 1 88 ? -22.539 2.464 14.849 1.00 88.00 88 GLN A N 1
ATOM 683 C CA . GLN A 1 88 ? -23.472 3.171 15.731 1.00 88.00 88 GLN A CA 1
ATOM 684 C C . GLN A 1 88 ? -24.553 3.897 14.920 1.00 88.00 88 GLN A C 1
ATOM 686 O O . GLN A 1 88 ? -24.297 4.254 13.775 1.00 88.00 88 GLN A O 1
ATOM 691 N N . PRO A 1 89 ? -25.713 4.245 15.516 1.00 87.06 89 PRO A N 1
ATOM 692 C CA . PRO A 1 89 ? -26.782 4.966 14.812 1.00 87.06 89 PRO A CA 1
ATOM 693 C C . PRO A 1 89 ? -26.341 6.288 14.168 1.00 87.06 89 PRO A C 1
ATOM 695 O O . PRO A 1 89 ? -26.918 6.729 13.183 1.00 87.06 89 PRO A O 1
ATOM 698 N N . LYS A 1 90 ? -25.314 6.940 14.732 1.00 92.38 90 LYS A N 1
ATOM 699 C CA . LYS A 1 90 ? -24.739 8.181 14.188 1.00 92.38 90 LYS A CA 1
ATOM 700 C C . LYS A 1 90 ? -23.689 7.946 13.096 1.00 92.38 90 LYS A C 1
ATOM 702 O O . LYS A 1 90 ? -23.311 8.898 12.422 1.00 92.38 90 LYS A O 1
ATOM 707 N N . GLY A 1 91 ? -23.197 6.717 12.959 1.00 92.81 91 GLY A N 1
ATOM 708 C CA . GLY A 1 91 ? -22.097 6.359 12.076 1.00 92.81 91 GLY A CA 1
ATOM 709 C C . GLY A 1 91 ? -20.765 7.035 12.420 1.00 92.81 91 GLY A C 1
ATOM 710 O O . GLY A 1 91 ? -20.626 7.839 13.350 1.00 92.81 91 GLY A O 1
ATOM 711 N N . CYS A 1 92 ? -19.739 6.704 11.637 1.00 95.19 92 CYS A N 1
ATOM 712 C CA . CYS A 1 92 ? -18.455 7.389 11.688 1.00 95.19 92 CYS A CA 1
ATOM 713 C C . CYS A 1 92 ? -18.499 8.612 10.763 1.00 95.19 92 CYS A C 1
ATOM 715 O O . CYS A 1 92 ? -18.542 8.469 9.549 1.00 95.19 92 CYS A O 1
ATOM 717 N N . VAL A 1 93 ? -18.433 9.818 11.329 1.00 95.88 93 VAL A N 1
ATOM 718 C CA . VAL A 1 93 ? -18.467 11.083 10.563 1.00 95.88 93 VAL A CA 1
ATOM 719 C C . VAL A 1 93 ? -17.110 11.504 9.985 1.00 95.88 93 VAL A C 1
ATOM 721 O O . VAL A 1 93 ? -16.984 12.581 9.407 1.00 95.88 93 VAL A O 1
ATOM 724 N N . LYS A 1 94 ? -16.051 10.711 10.194 1.00 95.00 94 LYS A N 1
ATOM 725 C CA . LYS A 1 94 ? -14.708 11.067 9.723 1.00 95.00 94 LYS A CA 1
ATOM 726 C C . LYS A 1 94 ? -14.549 10.661 8.255 1.00 95.00 94 LYS A C 1
ATOM 728 O O . LYS A 1 94 ? -14.635 9.465 7.990 1.00 95.00 94 LYS A O 1
ATOM 733 N N . PRO A 1 95 ? -14.220 11.596 7.341 1.00 91.25 95 PRO A N 1
ATOM 734 C CA . PRO A 1 95 ? -14.033 11.272 5.923 1.00 91.25 95 PRO A CA 1
ATOM 735 C C . PRO A 1 95 ? -12.836 10.338 5.694 1.00 91.25 95 PRO A C 1
ATOM 737 O O . PRO A 1 95 ? -12.881 9.474 4.831 1.00 91.25 95 PRO A O 1
ATOM 740 N N . TYR A 1 96 ? -11.793 10.457 6.523 1.00 93.75 96 TYR A N 1
ATOM 741 C CA . TYR A 1 96 ? -10.609 9.596 6.489 1.00 93.75 96 TYR A CA 1
ATOM 742 C C . TYR A 1 96 ? -10.458 8.875 7.828 1.00 93.75 96 TYR A C 1
ATOM 744 O O . TYR A 1 96 ? -9.722 9.302 8.725 1.00 93.75 96 TYR A O 1
ATOM 752 N N . CYS A 1 97 ? -11.231 7.808 8.010 1.00 93.56 97 CYS A N 1
ATOM 753 C CA . CYS A 1 97 ? -11.133 6.986 9.205 1.00 93.56 97 CYS A CA 1
ATOM 754 C C . CYS A 1 97 ? -9.891 6.088 9.133 1.00 93.56 97 CYS A C 1
ATOM 756 O O . CYS A 1 97 ? -9.656 5.413 8.140 1.00 93.56 97 CYS A O 1
ATOM 758 N N . ARG A 1 98 ? -9.098 6.057 10.209 1.00 93.44 98 ARG A N 1
ATOM 759 C CA . ARG A 1 98 ? -7.919 5.177 10.310 1.00 93.44 98 ARG A CA 1
ATOM 760 C C . ARG A 1 98 ? -8.292 3.698 10.500 1.00 93.44 98 ARG A C 1
ATOM 762 O O . ARG A 1 98 ? -7.442 2.831 10.336 1.00 93.44 98 ARG A O 1
ATOM 769 N N . TYR A 1 99 ? -9.527 3.434 10.908 1.00 94.94 99 TYR A N 1
ATOM 770 C CA . TYR A 1 99 ? -10.033 2.106 11.235 1.00 94.94 99 TYR A CA 1
ATOM 771 C C . TYR A 1 99 ? -10.937 1.595 10.115 1.00 94.94 99 TYR A C 1
ATOM 773 O O . TYR A 1 99 ? -11.581 2.392 9.432 1.00 94.94 99 TYR A O 1
ATOM 781 N N . ALA A 1 100 ? -11.019 0.277 9.962 1.00 94.19 100 ALA A N 1
ATOM 782 C CA . ALA A 1 100 ? -11.833 -0.352 8.933 1.00 94.19 100 ALA A CA 1
ATOM 783 C C . ALA A 1 100 ? -13.330 -0.103 9.182 1.00 94.19 100 ALA A C 1
ATOM 785 O O . ALA A 1 100 ? -13.817 -0.232 10.309 1.00 94.19 100 ALA A O 1
ATOM 786 N N . HIS A 1 101 ? -14.062 0.258 8.132 1.00 94.19 101 HIS A N 1
ATOM 787 C CA . HIS A 1 101 ? -15.519 0.354 8.150 1.00 94.19 101 HIS A CA 1
ATOM 788 C C . HIS A 1 101 ? -16.090 -0.951 7.597 1.00 94.19 101 HIS A C 1
ATOM 790 O O . HIS A 1 101 ? -16.018 -1.196 6.397 1.00 94.19 101 HIS A O 1
ATOM 796 N N . VAL A 1 102 ? -16.602 -1.802 8.488 1.00 90.19 102 VAL A N 1
ATOM 797 C CA . VAL A 1 102 ? -17.188 -3.101 8.138 1.00 90.19 102 VAL A CA 1
ATOM 798 C C . VAL A 1 102 ? -18.675 -3.036 8.448 1.00 90.19 102 VAL A C 1
ATOM 800 O O . VAL A 1 102 ? -19.055 -2.871 9.609 1.00 90.19 102 VAL A O 1
ATOM 803 N N . ILE A 1 103 ? -19.502 -3.131 7.409 1.00 84.69 103 ILE A N 1
ATOM 804 C CA . ILE A 1 103 ? -20.953 -3.235 7.554 1.00 84.69 103 ILE A CA 1
ATOM 805 C C . ILE A 1 103 ? -21.241 -4.665 7.995 1.00 84.69 103 ILE A C 1
ATOM 807 O O . ILE A 1 103 ? -20.923 -5.609 7.275 1.00 84.69 103 ILE A O 1
ATOM 811 N N . ASN A 1 104 ? -21.832 -4.830 9.178 1.00 72.38 104 ASN A N 1
ATOM 812 C CA . ASN A 1 104 ? -22.397 -6.120 9.548 1.00 72.38 104 ASN A CA 1
ATOM 813 C C . ASN A 1 104 ? -23.659 -6.317 8.712 1.00 72.38 104 ASN A C 1
ATOM 815 O O . ASN A 1 104 ? -24.706 -5.750 9.021 1.00 72.38 104 ASN A O 1
ATOM 819 N N . ILE A 1 105 ? -23.547 -7.106 7.648 1.00 75.38 105 ILE A N 1
ATOM 820 C CA . ILE A 1 105 ? -24.697 -7.634 6.920 1.00 75.38 105 ILE A CA 1
ATOM 821 C C . ILE A 1 105 ? -25.249 -8.765 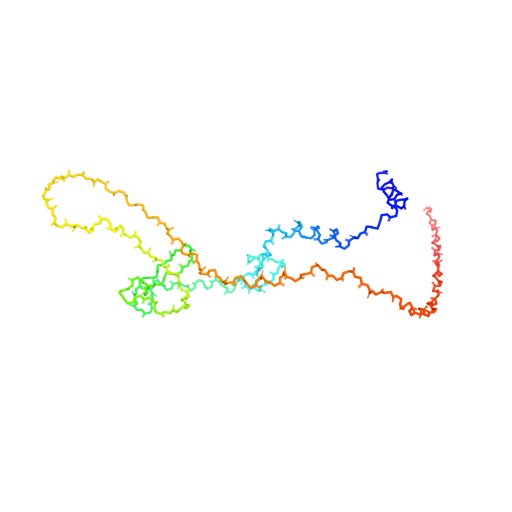7.788 1.00 75.38 105 ILE A C 1
ATOM 823 O O . ILE A 1 105 ? -25.008 -9.939 7.547 1.00 75.38 105 ILE A O 1
ATOM 827 N N . MET A 1 106 ? -25.871 -8.403 8.905 1.00 62.97 106 MET A N 1
ATOM 828 C CA . MET A 1 106 ? -26.689 -9.340 9.661 1.00 62.97 106 MET A CA 1
ATOM 829 C C . MET A 1 106 ? -28.064 -9.278 9.005 1.00 62.97 106 MET A C 1
ATOM 831 O O . MET A 1 106 ? -28.763 -8.277 9.155 1.00 62.97 106 MET A O 1
ATOM 835 N N . ASP A 1 107 ? -28.339 -10.289 8.184 1.00 52.66 107 ASP A N 1
ATOM 836 C CA . ASP A 1 107 ? -29.601 -10.674 7.551 1.00 52.66 107 ASP A CA 1
ATOM 837 C C . ASP A 1 107 ? -30.745 -9.665 7.713 1.00 52.66 107 ASP A C 1
ATOM 839 O O . ASP A 1 107 ? -31.475 -9.636 8.706 1.00 52.66 107 ASP A O 1
ATOM 843 N N . SER A 1 108 ? -30.948 -8.866 6.664 1.00 55.50 108 SER A N 1
ATOM 844 C CA . SER A 1 108 ? -32.140 -8.022 6.500 1.00 55.50 108 SER A CA 1
ATOM 845 C C . SER A 1 108 ? -33.428 -8.844 6.318 1.00 55.50 108 SER A C 1
ATOM 847 O O . SER A 1 108 ? -34.510 -8.275 6.199 1.00 55.50 108 SER A O 1
ATOM 849 N N . ASP A 1 109 ? -33.327 -10.174 6.351 1.00 60.44 109 ASP A N 1
ATOM 850 C CA . ASP A 1 109 ? -34.405 -11.118 6.063 1.00 60.44 109 ASP A CA 1
ATOM 851 C C . ASP A 1 109 ? -35.337 -11.377 7.261 1.00 60.44 109 ASP A C 1
ATOM 853 O O . ASP A 1 109 ? -36.240 -12.204 7.176 1.00 60.44 109 ASP A O 1
ATOM 857 N N . ASN A 1 110 ? -35.163 -10.665 8.382 1.00 54.00 110 ASN A N 1
ATOM 858 C CA . ASN A 1 110 ? -36.029 -10.790 9.563 1.00 54.00 110 ASN A CA 1
ATOM 859 C C . ASN A 1 110 ? -36.824 -9.517 9.896 1.00 54.00 110 ASN A C 1
ATOM 861 O O . ASN A 1 110 ? -37.282 -9.345 11.028 1.00 54.00 110 ASN A O 1
ATOM 865 N N . ILE A 1 111 ? -37.043 -8.629 8.918 1.00 61.16 111 ILE A N 1
ATOM 866 C CA . ILE A 1 111 ? -38.186 -7.709 8.991 1.00 61.16 111 ILE A CA 1
ATOM 867 C C . ILE A 1 111 ? -39.425 -8.558 8.704 1.00 61.16 111 ILE A C 1
ATOM 869 O O . ILE A 1 111 ? -39.878 -8.664 7.566 1.00 61.16 111 ILE A O 1
ATOM 873 N N . LYS A 1 112 ? -39.942 -9.209 9.751 1.00 52.44 112 LYS A N 1
ATOM 874 C CA . LYS A 1 112 ? -41.284 -9.785 9.740 1.00 52.44 112 LYS A CA 1
ATOM 875 C C . LYS A 1 112 ? -42.242 -8.655 9.384 1.00 52.44 112 LYS A C 1
ATOM 877 O O . LYS A 1 112 ? -42.477 -7.751 10.180 1.00 52.44 112 LYS A O 1
ATOM 882 N N . THR A 1 113 ? -42.730 -8.672 8.151 1.00 55.47 113 THR A N 1
ATOM 883 C CA . THR A 1 113 ? -44.022 -8.075 7.855 1.00 55.47 113 THR A CA 1
ATOM 884 C C . THR A 1 113 ? -45.010 -8.897 8.670 1.00 55.47 113 THR A C 1
ATOM 886 O O . THR A 1 113 ? -45.093 -10.113 8.509 1.00 55.47 113 THR A O 1
ATOM 889 N N . ASP A 1 114 ? -45.621 -8.258 9.664 1.00 54.59 114 ASP A N 1
ATOM 890 C CA . ASP A 1 114 ? -46.685 -8.837 10.475 1.00 54.59 114 ASP A CA 1
ATOM 891 C C . ASP A 1 114 ? -47.887 -9.105 9.571 1.00 54.59 114 ASP A C 1
ATOM 893 O O . ASP A 1 114 ? -48.825 -8.325 9.557 1.00 54.59 114 ASP A O 1
ATOM 897 N N . ASP A 1 115 ? -47.855 -10.192 8.809 1.00 61.88 115 ASP A N 1
ATOM 898 C CA . ASP A 1 115 ? -49.037 -10.766 8.192 1.00 61.88 115 ASP A CA 1
ATOM 899 C C . ASP A 1 115 ? -48.914 -12.296 8.234 1.00 61.88 115 ASP A C 1
ATOM 901 O O . ASP A 1 115 ? -48.240 -12.929 7.426 1.00 61.88 115 ASP A O 1
ATOM 905 N N . HIS A 1 116 ? -49.661 -12.863 9.180 1.00 53.91 116 HIS A N 1
ATOM 906 C CA . HIS A 1 116 ? -50.168 -14.234 9.214 1.00 53.91 116 HIS A CA 1
ATOM 907 C C . HIS A 1 116 ? -49.323 -15.376 9.819 1.00 53.91 116 HIS A C 1
ATOM 909 O O . HIS A 1 116 ? -48.232 -15.736 9.391 1.00 53.91 116 HIS A O 1
ATOM 915 N N . GLU A 1 117 ? -49.961 -15.986 10.821 1.00 67.31 117 GLU A N 1
ATOM 916 C CA . GLU A 1 117 ? -49.747 -17.289 11.454 1.00 67.31 117 GLU A CA 1
ATOM 917 C C . GLU A 1 117 ? -49.348 -18.420 10.479 1.00 67.31 117 GLU A C 1
ATOM 919 O O . GLU A 1 117 ? -50.066 -18.658 9.511 1.00 67.31 117 GLU A O 1
ATOM 924 N N . HIS A 1 118 ? -48.257 -19.149 10.763 1.00 53.00 118 HIS A N 1
ATOM 925 C CA . HIS A 1 118 ? -48.233 -20.597 11.072 1.00 53.00 118 HIS A CA 1
ATOM 926 C C . HIS A 1 118 ? -46.851 -21.264 10.874 1.00 53.00 118 HIS A C 1
ATOM 928 O O . HIS A 1 118 ? -46.180 -21.087 9.863 1.00 53.00 118 HIS A O 1
ATOM 934 N N . ASP A 1 119 ? -46.546 -22.122 11.850 1.00 50.75 119 ASP A N 1
ATOM 935 C CA . ASP A 1 119 ? -45.768 -23.366 11.819 1.00 50.75 119 ASP A CA 1
ATOM 936 C C . ASP A 1 119 ? -44.228 -23.374 11.752 1.00 50.75 119 ASP A C 1
ATOM 938 O O . ASP A 1 119 ? -43.530 -22.529 11.200 1.00 50.75 119 ASP A O 1
ATOM 942 N N . GLU A 1 120 ? -43.712 -24.387 12.445 1.00 62.75 120 GLU A N 1
ATOM 943 C CA . GLU A 1 120 ? -42.436 -24.436 13.142 1.00 62.75 120 GLU A CA 1
ATOM 944 C C . GLU A 1 120 ? -41.416 -25.332 12.412 1.00 62.75 120 GLU A C 1
ATOM 946 O O . GLU A 1 120 ? -41.792 -26.325 11.788 1.00 62.75 120 GLU A O 1
ATOM 951 N N . ASN A 1 121 ? -40.124 -25.030 12.624 1.00 63.00 121 ASN A N 1
ATOM 952 C CA . ASN A 1 121 ? -38.897 -25.808 12.345 1.00 63.00 121 ASN A CA 1
ATOM 953 C C . ASN A 1 121 ? -38.029 -25.339 11.163 1.00 63.00 121 ASN A C 1
ATOM 955 O O . ASN A 1 121 ? -38.248 -25.699 10.011 1.00 63.00 121 ASN A O 1
ATOM 959 N N . GLY A 1 122 ? -36.927 -24.653 11.489 1.00 49.22 122 GLY A N 1
ATOM 960 C CA . GLY A 1 122 ? -35.829 -24.380 10.561 1.00 49.22 122 GLY A CA 1
ATOM 961 C C . GLY A 1 122 ? -34.530 -24.064 11.303 1.00 49.22 122 GLY A C 1
ATOM 962 O O . GLY A 1 122 ? -34.423 -23.048 11.982 1.00 49.22 122 GLY A O 1
ATOM 963 N N . LEU A 1 123 ? -33.565 -24.977 11.211 1.00 62.50 123 LEU A N 1
ATOM 964 C CA . LEU A 1 123 ? -32.232 -24.916 11.809 1.00 62.50 123 LEU A CA 1
ATOM 965 C C . LEU A 1 123 ? -31.344 -23.965 10.977 1.00 62.50 123 LEU A C 1
ATOM 967 O O . LEU A 1 123 ? -30.978 -24.313 9.857 1.00 62.50 123 LEU A O 1
ATOM 971 N N . ASN A 1 124 ? -30.989 -22.788 11.503 1.00 48.16 124 ASN A N 1
ATOM 972 C CA . ASN A 1 124 ? -30.209 -21.787 10.758 1.00 48.16 124 ASN A CA 1
ATOM 973 C C . ASN A 1 124 ? -28.713 -21.834 11.112 1.00 48.16 124 ASN A C 1
ATOM 975 O O . ASN A 1 124 ? -28.308 -21.549 12.239 1.00 48.16 124 ASN A O 1
ATOM 979 N N . THR A 1 125 ? -27.889 -22.166 10.118 1.00 51.03 125 THR A N 1
ATOM 980 C CA . THR A 1 125 ? -26.427 -22.009 10.100 1.00 51.03 125 THR A CA 1
ATOM 981 C C . THR A 1 125 ? -26.062 -20.633 9.539 1.00 51.03 125 THR A C 1
ATOM 983 O O . THR A 1 125 ? -26.319 -20.364 8.369 1.00 51.03 125 THR A O 1
ATOM 986 N N . SER A 1 126 ? -25.454 -19.768 10.352 1.00 52.34 126 SER A N 1
ATOM 987 C CA . SER A 1 126 ? -25.036 -18.414 9.969 1.00 52.34 126 SER A CA 1
ATOM 988 C C . SER A 1 126 ? -23.695 -18.419 9.222 1.00 52.34 126 SER A C 1
ATOM 990 O O . SER A 1 126 ? -22.656 -18.706 9.822 1.00 52.34 126 SER A O 1
ATOM 992 N N . GLY A 1 127 ? -23.714 -18.076 7.933 1.00 42.81 127 GLY A N 1
ATOM 993 C CA . GLY A 1 127 ? -22.530 -17.742 7.139 1.00 42.81 127 GLY A CA 1
ATOM 994 C C . GLY A 1 127 ? -22.525 -16.247 6.829 1.00 42.81 127 GLY A C 1
ATOM 995 O O . GLY A 1 127 ? -23.435 -15.761 6.174 1.00 42.81 127 GLY A O 1
ATOM 996 N N . SER A 1 128 ? -21.525 -15.511 7.314 1.00 46.62 128 SER A N 1
ATOM 997 C CA . SER A 1 128 ? -21.349 -14.086 7.012 1.00 46.62 128 SER A CA 1
ATOM 998 C C . SER A 1 128 ? -20.535 -13.911 5.726 1.00 46.62 128 SER A C 1
ATOM 1000 O O . SER A 1 128 ? -19.369 -14.314 5.689 1.00 46.62 128 SER A O 1
ATOM 1002 N N . GLU A 1 129 ? -21.117 -13.297 4.696 1.00 48.78 129 GLU A N 1
ATOM 1003 C CA . GLU A 1 129 ? -20.435 -12.966 3.439 1.00 48.78 129 GLU A CA 1
ATOM 1004 C C . GLU A 1 129 ? -19.945 -11.503 3.456 1.00 48.78 129 GLU A C 1
ATOM 1006 O O . GLU A 1 129 ? -20.670 -10.583 3.839 1.00 48.78 129 GLU A O 1
ATOM 1011 N N . LEU A 1 130 ? -18.673 -11.288 3.105 1.00 50.69 130 LEU A N 1
ATOM 1012 C CA . LEU A 1 130 ? -17.970 -10.012 3.259 1.00 50.69 130 LEU A CA 1
ATOM 1013 C C . LEU A 1 130 ? -18.083 -9.162 1.984 1.00 50.69 130 LEU A C 1
ATOM 1015 O O . LEU A 1 130 ? -17.450 -9.466 0.974 1.00 50.69 130 LEU A O 1
ATOM 1019 N N . VAL A 1 131 ? -18.805 -8.040 2.038 1.00 48.78 131 VAL A N 1
ATOM 1020 C CA . VAL A 1 131 ? -18.755 -7.030 0.968 1.00 48.78 131 VAL A CA 1
ATOM 1021 C C . VAL A 1 131 ? -17.589 -6.081 1.241 1.00 48.78 131 VAL A C 1
ATOM 1023 O O . VAL A 1 131 ? -17.680 -5.139 2.029 1.00 48.78 131 VAL A O 1
ATOM 1026 N N . GLN A 1 132 ? -16.456 -6.351 0.595 1.00 49.22 132 GLN A N 1
ATOM 1027 C CA . GLN A 1 132 ? -15.284 -5.485 0.630 1.00 49.22 132 GLN A CA 1
ATOM 1028 C C . GLN A 1 132 ? -15.559 -4.224 -0.202 1.00 49.22 132 GLN A C 1
ATOM 1030 O O . GLN A 1 132 ? -15.492 -4.251 -1.432 1.00 49.22 132 GLN A O 1
ATOM 1035 N N . TYR A 1 133 ? -15.856 -3.100 0.456 1.00 48.84 133 TYR A N 1
ATOM 1036 C CA . TYR A 1 133 ? -15.881 -1.806 -0.224 1.00 48.84 133 TYR A CA 1
ATOM 1037 C C . TYR A 1 133 ? -14.469 -1.484 -0.722 1.00 48.84 133 TYR A C 1
ATOM 1039 O O . TYR A 1 133 ? -13.552 -1.232 0.065 1.00 48.84 133 TYR A O 1
ATOM 1047 N N . LYS A 1 134 ? -14.296 -1.512 -2.048 1.00 41.97 134 LYS A N 1
ATOM 1048 C CA . LYS A 1 134 ? -13.140 -0.908 -2.709 1.00 41.97 134 LYS A CA 1
ATOM 1049 C C . LYS A 1 134 ? -13.125 0.574 -2.311 1.00 41.97 134 LYS A C 1
ATOM 1051 O O . LYS A 1 134 ? -14.139 1.234 -2.530 1.00 41.97 134 LYS A O 1
ATOM 1056 N N . PRO A 1 135 ? -12.035 1.096 -1.722 1.00 48.72 135 PRO A N 1
ATOM 1057 C CA . PRO A 1 135 ? -11.908 2.532 -1.525 1.00 48.72 135 PRO A CA 1
ATOM 1058 C C . PRO A 1 135 ? -12.057 3.195 -2.891 1.00 48.72 135 PRO A C 1
ATOM 1060 O O . PRO A 1 135 ? -11.487 2.700 -3.868 1.00 48.72 135 PRO A O 1
ATOM 1063 N N . ASP A 1 136 ? -12.872 4.247 -2.942 1.00 44.16 136 ASP A N 1
ATOM 1064 C CA . ASP A 1 136 ? -13.181 4.990 -4.154 1.00 44.16 136 ASP A CA 1
ATOM 1065 C C . ASP A 1 136 ? -11.929 5.166 -5.006 1.00 44.16 136 ASP A C 1
ATOM 1067 O O . ASP A 1 136 ? -10.885 5.643 -4.550 1.00 44.16 136 ASP A O 1
ATOM 1071 N N . VAL A 1 137 ? -12.059 4.691 -6.242 1.00 44.34 137 VAL A N 1
ATOM 1072 C CA . VAL A 1 137 ? -11.100 4.855 -7.320 1.00 44.34 137 VAL A CA 1
ATOM 1073 C C . VAL A 1 137 ? -10.720 6.332 -7.344 1.00 44.34 137 VAL A C 1
ATOM 1075 O O . VAL A 1 137 ? -11.538 7.188 -7.680 1.00 44.34 137 VAL A O 1
ATOM 1078 N N . LEU A 1 138 ? -9.485 6.629 -6.930 1.00 48.25 138 LEU A N 1
ATOM 1079 C CA . LEU A 1 138 ? -8.842 7.896 -7.252 1.00 48.25 138 LEU A CA 1
ATOM 1080 C C . LEU A 1 138 ? -9.045 8.099 -8.758 1.00 48.25 138 LEU A C 1
ATOM 1082 O O . LEU A 1 138 ? -8.699 7.180 -9.503 1.00 48.25 138 LEU A O 1
ATOM 1086 N N . PRO A 1 139 ? -9.631 9.220 -9.217 1.00 46.84 139 PRO A N 1
ATOM 1087 C CA . PRO A 1 139 ? -9.784 9.454 -10.643 1.00 46.84 139 PRO A CA 1
ATOM 1088 C C . PRO A 1 139 ? -8.410 9.308 -11.293 1.00 46.84 139 PRO A C 1
ATOM 1090 O O . PRO A 1 139 ? -7.448 9.947 -10.857 1.00 46.84 139 PRO A O 1
ATOM 1093 N N . ASP A 1 140 ? -8.332 8.404 -12.271 1.00 45.94 140 ASP A N 1
ATOM 1094 C CA . ASP A 1 140 ? -7.129 8.113 -13.038 1.00 45.94 140 ASP A CA 1
ATOM 1095 C C . ASP A 1 140 ? -6.585 9.428 -13.597 1.00 45.94 140 ASP A C 1
ATOM 1097 O O . ASP A 1 140 ? -7.119 10.021 -14.532 1.00 45.94 140 ASP A O 1
ATOM 1101 N N . LEU A 1 141 ? -5.502 9.907 -12.993 1.00 51.56 141 LEU A N 1
ATOM 1102 C CA . LEU A 1 141 ? -4.767 11.100 -13.408 1.00 51.56 141 LEU A CA 1
ATOM 1103 C C . LEU A 1 141 ? -3.799 10.763 -14.561 1.00 51.56 141 LEU A C 1
ATOM 1105 O O . LEU A 1 141 ? -2.734 11.362 -14.691 1.00 51.56 141 LEU A O 1
ATOM 1109 N N . PHE A 1 142 ? -4.167 9.775 -15.381 1.00 49.34 142 PHE A N 1
ATOM 1110 C CA . PHE A 1 142 ? -3.369 9.198 -16.460 1.00 49.34 142 PHE A CA 1
ATOM 1111 C C . PHE A 1 142 ? -4.154 9.169 -17.777 1.00 49.34 142 PHE A C 1
ATOM 1113 O O . PHE A 1 142 ? -4.217 8.156 -18.457 1.00 49.34 142 PHE A O 1
ATOM 1120 N N . ASP A 1 143 ? -4.721 10.312 -18.164 1.00 50.25 143 ASP A N 1
ATOM 1121 C CA . ASP A 1 143 ? -5.301 10.498 -19.502 1.00 50.25 143 ASP A CA 1
ATOM 1122 C C . ASP A 1 143 ? -4.777 11.789 -20.161 1.00 50.25 143 ASP A C 1
ATOM 1124 O O . ASP A 1 143 ? -5.514 12.653 -20.627 1.00 50.25 143 ASP A O 1
ATOM 1128 N N . LEU A 1 144 ? -3.446 11.950 -20.162 1.00 54.28 144 LEU A N 1
ATOM 1129 C CA . LEU A 1 144 ? -2.741 13.037 -20.867 1.00 54.28 144 LEU A CA 1
ATOM 1130 C C . LEU A 1 144 ? -1.812 12.546 -21.990 1.00 54.28 144 LEU A C 1
ATOM 1132 O O . LEU A 1 144 ? -1.000 13.311 -22.502 1.00 54.28 144 LEU A O 1
ATOM 1136 N N . ALA A 1 145 ? -1.952 11.295 -22.431 1.00 50.00 145 ALA A N 1
ATOM 1137 C CA . ALA A 1 145 ? -1.222 10.765 -23.585 1.00 50.00 145 ALA A CA 1
ATOM 1138 C C . ALA A 1 145 ? -2.160 10.521 -24.777 1.00 50.00 145 ALA A C 1
ATOM 1140 O O . ALA A 1 145 ? -2.224 9.432 -25.337 1.00 50.00 145 ALA A O 1
ATOM 1141 N N . SER A 1 146 ? -2.909 11.551 -25.164 1.00 57.12 146 SER A N 1
ATOM 1142 C CA . SER A 1 146 ? -3.571 11.635 -26.469 1.00 57.12 146 SER A CA 1
ATOM 1143 C C . SER A 1 146 ? -3.388 13.041 -27.031 1.00 57.12 146 SER A C 1
ATOM 1145 O O . SER A 1 146 ? -4.336 13.804 -27.170 1.00 57.12 146 SER A O 1
ATOM 1147 N N . LEU A 1 147 ? -2.139 13.394 -27.343 1.00 46.53 147 LEU A N 1
ATOM 1148 C CA . LEU A 1 147 ? -1.847 14.455 -28.302 1.00 46.53 147 LEU A CA 1
ATOM 1149 C C . LEU A 1 147 ? -0.977 13.884 -29.428 1.00 46.53 147 LEU A C 1
ATOM 1151 O O . LEU A 1 147 ? 0.212 13.630 -29.264 1.00 46.53 147 LEU A O 1
ATOM 1155 N N . THR A 1 148 ? -1.676 13.607 -30.529 1.00 51.53 148 THR A N 1
ATOM 1156 C CA . THR A 1 148 ? -1.282 13.861 -31.922 1.00 51.53 148 THR A CA 1
ATOM 1157 C C . THR A 1 148 ? 0.125 13.430 -32.337 1.00 51.53 148 THR A C 1
ATOM 1159 O O . THR A 1 148 ? 1.085 14.194 -32.298 1.00 51.53 148 THR A O 1
ATOM 1162 N N . LYS A 1 149 ? 0.197 12.201 -32.860 1.00 54.09 149 LYS A N 1
ATOM 1163 C CA . LYS A 1 149 ? 1.047 11.903 -34.015 1.00 54.09 149 LYS A CA 1
ATOM 1164 C C . LYS A 1 149 ? 0.440 12.658 -35.192 1.00 54.09 149 LYS A C 1
ATOM 1166 O O . LYS A 1 149 ? -0.621 12.233 -35.614 1.00 54.09 149 LYS A O 1
ATOM 1171 N N . ASP A 1 150 ? 1.033 13.770 -35.595 1.00 55.91 150 ASP A N 1
ATOM 1172 C CA . ASP A 1 150 ? 0.904 14.405 -36.916 1.00 55.91 150 ASP A CA 1
ATOM 1173 C C . ASP A 1 150 ? 1.737 15.694 -36.853 1.00 55.91 150 ASP A C 1
ATOM 1175 O O . ASP A 1 150 ? 1.186 16.755 -36.612 1.00 55.91 150 ASP A O 1
ATOM 1179 N N . ASP A 1 151 ? 3.066 15.567 -36.930 1.00 54.69 151 ASP A N 1
ATOM 1180 C CA . ASP A 1 151 ? 4.023 16.642 -37.267 1.00 54.69 151 ASP A CA 1
ATOM 1181 C C . ASP A 1 151 ? 5.415 15.999 -37.464 1.00 54.69 151 ASP A C 1
ATOM 1183 O O . ASP A 1 151 ? 6.397 16.292 -36.785 1.00 54.69 151 ASP A O 1
ATOM 1187 N N . GLU A 1 152 ? 5.484 15.035 -38.384 1.00 56.22 152 GLU A N 1
ATOM 1188 C CA . GLU A 1 152 ? 6.739 14.555 -38.969 1.00 56.22 152 GLU A CA 1
ATOM 1189 C C . GLU A 1 152 ? 6.861 15.221 -40.337 1.00 56.22 152 GLU A C 1
ATOM 1191 O O . GLU A 1 152 ? 6.522 14.605 -41.335 1.00 56.22 152 GLU A O 1
ATOM 1196 N N . ASP A 1 153 ? 7.247 16.496 -40.383 1.00 57.00 153 ASP A N 1
ATOM 1197 C CA . ASP A 1 153 ? 7.895 17.099 -41.550 1.00 57.00 153 ASP A CA 1
ATOM 1198 C C . ASP A 1 153 ? 8.453 18.484 -41.180 1.00 57.00 153 ASP A C 1
ATOM 1200 O O . ASP A 1 153 ? 7.808 19.287 -40.513 1.00 57.00 153 ASP A O 1
ATOM 1204 N N . VAL A 1 154 ? 9.653 18.781 -41.686 1.00 57.94 154 VAL A N 1
ATOM 1205 C CA . VAL A 1 154 ? 10.394 20.056 -41.581 1.00 57.94 154 VAL A CA 1
ATOM 1206 C C . VAL A 1 154 ? 11.281 20.234 -40.336 1.00 57.94 154 VAL A C 1
ATOM 1208 O O . VAL A 1 154 ? 11.104 21.160 -39.553 1.00 57.94 154 VAL A O 1
ATOM 1211 N N . ILE A 1 155 ? 12.375 19.466 -40.250 1.00 48.97 155 ILE A N 1
ATOM 1212 C CA . ILE A 1 155 ? 13.674 20.037 -39.834 1.00 48.97 155 ILE A CA 1
ATOM 1213 C C . ILE A 1 155 ? 14.756 19.551 -40.802 1.00 48.97 155 ILE A C 1
ATOM 1215 O O . ILE A 1 155 ? 15.515 18.616 -40.552 1.00 48.97 155 ILE A O 1
ATOM 1219 N N . SER A 1 156 ? 14.808 20.222 -41.947 1.00 57.78 156 SER A N 1
ATOM 1220 C CA . SER A 1 156 ? 15.943 20.181 -42.858 1.00 57.78 156 SER A CA 1
ATOM 1221 C C . SER A 1 156 ? 17.020 21.144 -42.357 1.00 57.78 156 SER A C 1
ATOM 1223 O O . SER A 1 156 ? 16.760 22.330 -42.182 1.00 57.78 156 SER A O 1
ATOM 1225 N N . ASN A 1 157 ? 18.245 20.633 -42.252 1.00 52.22 157 ASN A N 1
ATOM 1226 C CA . ASN A 1 157 ? 19.512 21.360 -42.365 1.00 52.22 157 ASN A CA 1
ATOM 1227 C C . ASN A 1 157 ? 19.858 22.408 -41.297 1.00 52.22 157 ASN A C 1
ATOM 1229 O O . ASN A 1 157 ? 19.547 23.591 -41.409 1.00 52.22 157 ASN A O 1
ATOM 1233 N N . SER A 1 158 ? 20.716 22.002 -40.366 1.00 49.47 158 SER A N 1
ATOM 1234 C CA . SER A 1 158 ? 21.895 22.794 -39.986 1.00 49.47 158 SER A CA 1
ATOM 1235 C C . SER A 1 158 ? 22.868 21.892 -39.228 1.00 49.47 158 SER A C 1
ATOM 1237 O O . SER A 1 158 ? 22.915 21.871 -38.001 1.00 49.47 158 SER A O 1
ATOM 1239 N N . LEU A 1 159 ? 23.642 21.104 -39.987 1.00 49.22 159 LEU A N 1
ATOM 1240 C CA . LEU A 1 159 ? 24.880 20.516 -39.482 1.00 49.22 159 LEU A CA 1
ATOM 1241 C C . LEU A 1 159 ? 25.821 21.672 -39.126 1.00 49.22 159 LEU A C 1
ATOM 1243 O O . LEU A 1 159 ? 26.469 22.254 -39.994 1.00 49.22 159 LEU A O 1
ATOM 1247 N N . GLY A 1 160 ? 25.835 22.026 -37.845 1.00 48.25 160 GLY A N 1
ATOM 1248 C CA . GLY A 1 160 ? 26.913 22.787 -37.244 1.00 48.25 160 GLY A CA 1
ATOM 1249 C C . GLY A 1 160 ? 28.172 21.928 -37.234 1.00 48.25 160 GLY A C 1
ATOM 1250 O O . GLY A 1 160 ? 28.175 20.818 -36.707 1.00 48.25 160 GLY A O 1
ATOM 1251 N N . ASP A 1 161 ? 29.197 22.472 -37.870 1.00 55.88 161 ASP A N 1
ATOM 1252 C CA . ASP A 1 161 ? 30.600 22.082 -37.859 1.00 55.88 161 ASP A CA 1
ATOM 1253 C C . ASP A 1 161 ? 31.050 21.569 -36.475 1.00 55.88 161 ASP A C 1
ATOM 1255 O O . ASP A 1 161 ? 31.146 22.325 -35.504 1.00 55.88 161 ASP A O 1
ATOM 1259 N N . VAL A 1 162 ? 31.261 20.253 -36.364 1.00 53.25 162 VAL A N 1
ATOM 1260 C CA . VAL A 1 162 ? 31.796 19.623 -35.153 1.00 53.25 162 VAL A CA 1
ATOM 1261 C C . VAL A 1 162 ? 33.309 19.697 -35.263 1.00 53.25 162 VAL A C 1
ATOM 1263 O O . VAL A 1 162 ? 33.929 18.895 -35.958 1.00 53.25 162 VAL A O 1
ATOM 1266 N N . GLY A 1 163 ? 33.872 20.702 -34.595 1.00 53.19 163 GLY A N 1
ATOM 1267 C CA . GLY A 1 163 ? 35.308 20.932 -34.529 1.00 53.19 163 GLY A CA 1
ATOM 1268 C C . GLY A 1 163 ? 36.100 19.684 -34.132 1.00 53.19 163 GLY A C 1
ATOM 1269 O O . GLY A 1 163 ? 35.646 18.845 -33.348 1.00 53.19 163 GLY A O 1
ATOM 1270 N N . ASP A 1 164 ? 37.300 19.605 -34.701 1.00 59.16 164 ASP A N 1
ATOM 1271 C CA . ASP A 1 164 ? 38.294 18.550 -34.545 1.00 59.16 164 ASP A CA 1
ATOM 1272 C C . ASP A 1 164 ? 38.415 18.025 -33.107 1.00 59.16 164 ASP A C 1
ATOM 1274 O O . ASP A 1 164 ? 38.915 18.695 -32.199 1.00 59.16 164 ASP A O 1
ATOM 1278 N N . ILE A 1 165 ? 38.004 16.770 -32.912 1.00 61.06 165 ILE A N 1
ATOM 1279 C CA . ILE A 1 165 ? 38.295 16.009 -31.698 1.00 61.06 165 ILE A CA 1
ATOM 1280 C C . ILE A 1 165 ? 39.724 15.457 -31.835 1.00 61.06 165 ILE A C 1
ATOM 1282 O O . ILE A 1 165 ? 39.976 14.648 -32.734 1.00 61.06 165 ILE A O 1
ATOM 1286 N N . PRO A 1 166 ? 40.675 15.834 -30.960 1.00 60.47 166 PRO A N 1
ATOM 1287 C CA . PRO A 1 166 ? 42.036 15.323 -31.032 1.00 60.47 166 PRO A CA 1
ATOM 1288 C C . PRO A 1 166 ? 42.057 13.814 -30.765 1.00 60.47 166 PRO A C 1
ATOM 1290 O O . PRO A 1 166 ? 41.599 13.329 -29.727 1.00 60.47 166 PRO A O 1
ATOM 1293 N N . GLN A 1 167 ? 42.618 13.065 -31.715 1.00 58.97 167 GLN A N 1
ATOM 1294 C CA . GLN A 1 167 ? 42.861 11.634 -31.580 1.00 58.97 167 GLN A CA 1
ATOM 1295 C C . GLN A 1 167 ? 43.848 11.383 -30.432 1.00 58.97 167 GLN A C 1
ATOM 1297 O O . GLN A 1 167 ? 45.052 11.596 -30.568 1.00 58.97 167 GLN A O 1
ATOM 1302 N N . MET A 1 168 ? 43.353 10.893 -29.293 1.00 55.72 168 MET A N 1
ATOM 1303 C CA . MET A 1 168 ? 44.223 10.347 -28.254 1.00 55.72 168 MET A CA 1
ATOM 1304 C C . MET A 1 168 ? 44.758 8.989 -28.716 1.00 55.72 168 MET A C 1
ATOM 1306 O O . MET A 1 168 ? 44.071 7.968 -28.647 1.00 55.72 168 MET A O 1
ATOM 1310 N N . GLN A 1 169 ? 46.004 8.983 -29.187 1.00 57.59 169 GLN A N 1
ATOM 1311 C CA . GLN A 1 169 ? 46.777 7.768 -29.406 1.00 57.59 169 GLN A CA 1
ATOM 1312 C C . GLN A 1 169 ? 46.969 7.055 -28.060 1.00 57.59 169 GLN A C 1
ATOM 1314 O O . GLN A 1 169 ? 47.723 7.503 -27.198 1.00 57.59 169 GLN A O 1
ATOM 1319 N N . LYS A 1 170 ? 46.267 5.936 -27.861 1.00 58.25 170 LYS A N 1
ATOM 1320 C CA . LYS A 1 170 ? 46.526 5.024 -26.743 1.00 58.25 170 LYS A CA 1
ATOM 1321 C C . LYS A 1 170 ? 47.789 4.225 -27.056 1.00 58.25 170 LYS A C 1
ATOM 1323 O O . LYS A 1 170 ? 47.731 3.208 -27.740 1.00 58.25 170 LYS A O 1
ATOM 1328 N N . THR A 1 171 ? 48.931 4.678 -26.552 1.00 60.94 171 THR A N 1
ATOM 1329 C CA . THR A 1 171 ? 50.144 3.859 -26.452 1.00 60.94 171 THR A CA 1
ATOM 1330 C C . THR A 1 171 ? 49.899 2.740 -25.443 1.00 60.94 171 THR A C 1
ATOM 1332 O O . THR A 1 171 ? 49.810 2.978 -24.240 1.00 60.94 171 THR A O 1
ATOM 1335 N N . PHE A 1 172 ? 49.737 1.520 -25.948 1.00 56.69 172 PHE A N 1
ATOM 1336 C CA . PHE A 1 172 ? 49.626 0.305 -25.151 1.00 56.69 172 PHE A CA 1
ATOM 1337 C C . PHE A 1 172 ? 51.038 -0.204 -24.843 1.00 56.69 172 PHE A C 1
ATOM 1339 O O . PHE A 1 172 ? 51.690 -0.810 -25.691 1.00 56.69 172 PHE A O 1
ATOM 1346 N N . THR A 1 173 ? 51.542 0.088 -23.646 1.00 58.78 173 THR A N 1
ATOM 1347 C CA . THR A 1 173 ? 52.842 -0.408 -23.182 1.00 58.78 173 THR A CA 1
ATOM 1348 C C . THR A 1 173 ? 52.663 -1.830 -22.656 1.00 58.78 173 THR A C 1
ATOM 1350 O O . THR A 1 173 ? 52.109 -2.043 -21.580 1.00 58.78 173 THR A O 1
ATOM 1353 N N . GLN A 1 174 ? 53.099 -2.818 -23.435 1.00 60.47 174 GLN A N 1
ATOM 1354 C CA . GLN A 1 174 ? 53.106 -4.222 -23.035 1.00 60.47 174 GLN A CA 1
ATOM 1355 C C . GLN A 1 174 ? 54.262 -4.440 -22.045 1.00 60.47 174 GLN A C 1
ATOM 1357 O O . GLN A 1 174 ? 55.430 -4.405 -22.427 1.00 60.47 174 GLN A O 1
ATOM 1362 N N . GLN A 1 175 ? 53.952 -4.607 -20.757 1.00 55.88 175 GLN A N 1
ATOM 1363 C CA . GLN A 1 175 ? 54.948 -4.995 -19.757 1.00 55.88 175 GLN A CA 1
ATOM 1364 C C . GLN A 1 175 ? 55.274 -6.482 -19.923 1.00 55.88 175 GLN A C 1
ATOM 1366 O O . GLN A 1 175 ? 54.433 -7.351 -19.702 1.00 55.88 175 GLN A O 1
ATOM 1371 N N . HIS A 1 176 ? 56.506 -6.749 -20.343 1.00 63.12 176 HIS A N 1
ATOM 1372 C CA . HIS A 1 176 ? 57.101 -8.075 -20.395 1.00 63.12 176 HIS A CA 1
ATOM 1373 C C . HIS A 1 176 ? 57.461 -8.499 -18.966 1.00 63.12 176 HIS A C 1
ATOM 1375 O O . HIS A 1 176 ? 58.278 -7.851 -18.315 1.00 63.12 176 HIS A O 1
ATOM 1381 N N . VAL A 1 177 ? 56.841 -9.567 -18.469 1.00 66.75 177 VAL A N 1
ATOM 1382 C CA . VAL A 1 177 ? 57.222 -10.201 -17.200 1.00 66.75 177 VAL A CA 1
ATOM 1383 C C . VAL A 1 177 ? 58.303 -11.241 -17.522 1.00 66.75 177 VAL A C 1
ATOM 1385 O O . VAL A 1 177 ? 58.082 -12.042 -18.435 1.00 66.75 177 VAL A O 1
ATOM 1388 N N . PRO A 1 178 ? 59.486 -11.215 -16.883 1.00 66.06 178 PRO A N 1
ATOM 1389 C CA . PRO A 1 178 ? 60.478 -12.269 -17.047 1.00 66.06 178 PRO A CA 1
ATOM 1390 C C . PRO A 1 178 ? 60.020 -13.533 -16.310 1.00 66.06 178 PRO A C 1
ATOM 1392 O O . PRO A 1 178 ? 59.446 -13.461 -15.224 1.00 66.06 178 PRO A O 1
ATOM 1395 N N . ALA A 1 179 ? 60.231 -14.685 -16.944 1.00 63.59 179 ALA A N 1
ATOM 1396 C CA . ALA A 1 179 ? 60.051 -15.985 -16.320 1.00 63.59 179 ALA A CA 1
ATOM 1397 C C . ALA A 1 179 ? 61.271 -16.245 -15.433 1.00 63.59 179 ALA A C 1
ATOM 1399 O O . ALA A 1 179 ? 62.370 -16.407 -15.957 1.00 63.59 179 ALA A O 1
ATOM 1400 N N . ASP A 1 180 ? 61.073 -16.221 -14.117 1.00 68.19 180 ASP A N 1
ATOM 1401 C CA . ASP A 1 180 ? 62.086 -16.664 -13.167 1.00 68.19 180 ASP A CA 1
ATOM 1402 C C . ASP A 1 180 ? 62.157 -18.195 -13.159 1.00 68.19 180 ASP A C 1
ATOM 1404 O O . ASP A 1 180 ? 61.142 -18.898 -13.101 1.00 68.19 180 ASP A O 1
ATOM 1408 N N . ASP A 1 181 ? 63.400 -18.656 -13.241 1.00 63.84 181 ASP A N 1
ATOM 1409 C CA . ASP A 1 181 ? 63.876 -20.025 -13.169 1.00 63.84 181 ASP A CA 1
ATOM 1410 C C . ASP A 1 181 ? 63.447 -20.725 -11.866 1.00 63.84 181 ASP A C 1
ATOM 1412 O O . ASP A 1 181 ? 63.601 -20.193 -10.764 1.00 63.84 181 ASP A O 1
ATOM 1416 N N . LEU A 1 182 ? 62.948 -21.955 -12.000 1.00 61.59 182 LEU A N 1
ATOM 1417 C CA . LEU A 1 182 ? 62.828 -22.923 -10.911 1.00 61.59 182 LEU A CA 1
ATOM 1418 C C . LEU A 1 182 ? 63.763 -24.094 -11.228 1.00 61.59 182 LEU A C 1
ATOM 1420 O O . LEU A 1 182 ? 63.436 -24.924 -12.079 1.00 61.59 182 LEU A O 1
ATOM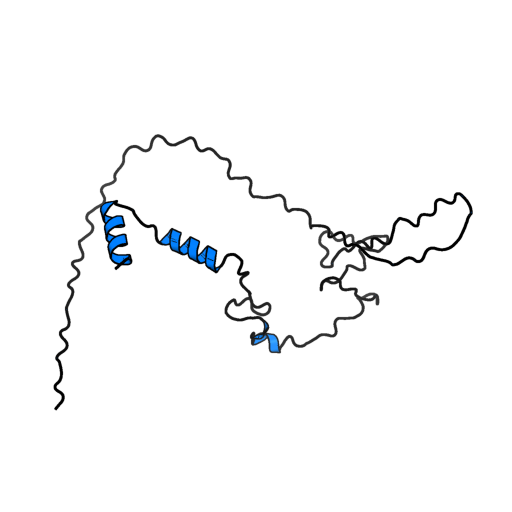 1424 N N . ASP A 1 183 ? 64.906 -24.115 -10.541 1.00 68.38 183 ASP A N 1
ATOM 1425 C CA . ASP A 1 183 ? 65.684 -25.327 -10.241 1.00 68.38 183 ASP A CA 1
ATOM 1426 C C . ASP A 1 183 ? 65.067 -26.074 -9.042 1.00 68.38 183 ASP A C 1
ATOM 1428 O O . ASP A 1 183 ? 64.596 -25.400 -8.090 1.00 68.38 183 ASP A O 1
#

pLDDT: mean 71.79, std 17.09, range [41.97, 95.88]

Foldseek 3Di:
DVVVVVVVVCVVVVPDDPVVVVVVVVCCVVCVVPPQQQQPQPRDSPDHVVPDPRVVVVVPPPVPPQADPVRHGFDDDPNFTADPQQPDPVHDPDPDDSGDRFDFPPDPPPPPPPDDDDDDDDDDDDDGDGDDPDDPPPPPPPPPPPDDPDDPDDDDDDPDDDDDDDDDPPPDDDDDDDDDDDD

Sequence (183 aa):
MFSAKCSIMLQEHNIKIDWSRGDLELRQMVCAGSTVNMCNFCSSTLHKSSMCGKSRGYQNSKIQPTQDKYGRDIVVHDGMQICNNFNQPKGCVKPYCRYAHVINIMDSDNIKTDDHEHDENGLNTSGSELVQYKPDVLPDLFDLASLTKDDEDVISNSLGDVGDIPQMQKTFTQQHVPADDLD

Organism: Mytilus edulis (NCBI:txid6550)

Secondary structure (DSSP, 8-state):
-HHHHHHHHHHHTT----HHHHHHHHHHHHHTT------TTT--SSS-GGG-GGGGG--------SB-TTS-B--EETTEEB-TTTTSTT----SS-SSB-------GGG--------------------------------------S--------------------------PPP-----